Protein AF-A0A8I1XUC1-F1 (afdb_monomer)

Structure (mmCIF, N/CA/C/O backbone):
data_AF-A0A8I1XUC1-F1
#
_entry.id   AF-A0A8I1XUC1-F1
#
loop_
_atom_site.group_PDB
_atom_site.id
_atom_site.type_symbol
_atom_site.label_atom_id
_atom_site.label_alt_id
_atom_site.label_comp_id
_atom_site.label_asym_id
_atom_site.label_entity_id
_atom_site.label_seq_id
_atom_site.pdbx_PDB_ins_code
_atom_site.Cartn_x
_atom_site.Cartn_y
_atom_site.Cartn_z
_atom_site.occupancy
_atom_site.B_iso_or_equiv
_atom_site.auth_seq_id
_atom_site.auth_comp_id
_atom_site.auth_asym_id
_atom_site.auth_atom_id
_atom_site.pdbx_PDB_model_num
ATOM 1 N N . MET A 1 1 ? -15.371 -2.178 10.728 1.00 84.62 1 MET A N 1
ATOM 2 C CA . MET A 1 1 ? -14.731 -0.896 10.384 1.00 84.62 1 MET A CA 1
ATOM 3 C C . MET A 1 1 ? -13.784 -1.242 9.262 1.00 84.62 1 MET A C 1
ATOM 5 O O . MET A 1 1 ? -13.054 -2.223 9.406 1.00 84.62 1 MET A O 1
ATOM 9 N N . SER A 1 2 ? -13.905 -0.558 8.130 1.00 94.50 2 SER A N 1
ATOM 10 C CA . SER A 1 2 ? -13.166 -0.938 6.925 1.00 94.50 2 SER A CA 1
ATOM 11 C C . SER A 1 2 ? -11.699 -0.557 7.101 1.00 94.50 2 SER A C 1
ATOM 13 O O . SER A 1 2 ? -11.406 0.551 7.545 1.00 94.50 2 SER A O 1
ATOM 15 N N . VAL A 1 3 ? -10.778 -1.471 6.809 1.00 95.88 3 VAL A N 1
ATOM 16 C CA . VAL A 1 3 ? -9.341 -1.191 6.758 1.00 95.88 3 VAL A CA 1
ATOM 17 C C . VAL A 1 3 ? -8.905 -1.280 5.306 1.00 95.88 3 VAL A C 1
ATOM 19 O O . VAL A 1 3 ? -9.019 -2.332 4.679 1.00 95.88 3 VAL A O 1
ATOM 22 N N . ILE A 1 4 ? -8.392 -0.172 4.788 1.00 96.31 4 ILE A N 1
ATOM 23 C CA . ILE A 1 4 ? -7.908 -0.025 3.422 1.00 96.31 4 ILE A CA 1
ATOM 24 C C . ILE A 1 4 ? -6.396 0.105 3.487 1.00 96.31 4 ILE A C 1
ATOM 26 O O . ILE A 1 4 ? -5.864 1.139 3.887 1.00 96.31 4 ILE A O 1
ATOM 30 N N . ILE A 1 5 ? -5.693 -0.947 3.088 1.00 96.44 5 ILE A N 1
ATOM 31 C CA . ILE A 1 5 ? -4.242 -0.903 2.925 1.00 96.44 5 ILE A CA 1
ATOM 32 C C . ILE A 1 5 ? -3.939 -0.366 1.536 1.00 96.44 5 ILE A C 1
ATOM 34 O O . ILE A 1 5 ? -4.535 -0.803 0.557 1.00 96.44 5 ILE A O 1
ATOM 38 N N . SER A 1 6 ? -3.003 0.568 1.447 1.00 96.19 6 SER A N 1
ATOM 39 C CA . SER A 1 6 ? -2.622 1.252 0.222 1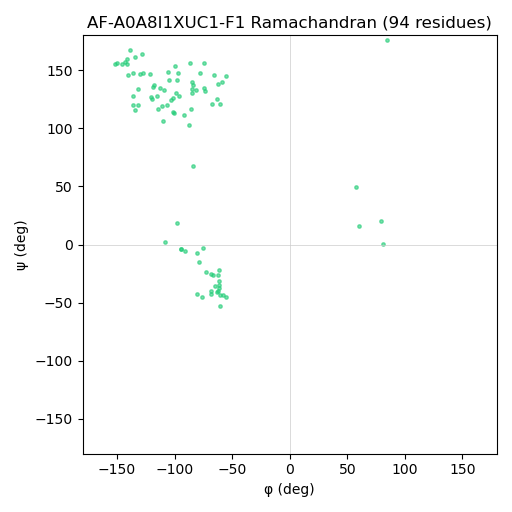.00 96.19 6 SER A CA 1
ATOM 40 C C . SER A 1 6 ? -1.110 1.250 0.059 1.00 96.19 6 SER A C 1
ATOM 42 O O . SER A 1 6 ? -0.384 1.632 0.975 1.00 96.19 6 SER A O 1
ATOM 44 N N . GLN A 1 7 ? -0.649 0.929 -1.146 1.00 95.31 7 GLN A N 1
ATOM 45 C CA . GLN A 1 7 ? 0.762 0.965 -1.504 1.00 95.31 7 GLN A CA 1
ATOM 46 C C . GLN A 1 7 ? 0.951 1.514 -2.919 1.00 95.31 7 GLN A C 1
ATOM 48 O O . GLN A 1 7 ? 0.115 1.302 -3.801 1.00 95.31 7 GLN A O 1
ATOM 53 N N . GLN A 1 8 ? 2.047 2.236 -3.144 1.00 95.06 8 GLN A N 1
ATOM 54 C CA . GLN A 1 8 ? 2.452 2.674 -4.479 1.00 95.06 8 GLN A CA 1
ATOM 55 C C . GLN A 1 8 ? 3.511 1.736 -5.052 1.00 95.06 8 GLN A C 1
ATOM 57 O O . GLN A 1 8 ? 4.403 1.301 -4.331 1.00 95.06 8 GLN A O 1
ATOM 62 N N . ILE A 1 9 ? 3.427 1.465 -6.353 1.00 93.25 9 ILE A N 1
ATOM 63 C CA . ILE A 1 9 ? 4.441 0.725 -7.110 1.00 93.25 9 ILE A CA 1
ATOM 64 C C . ILE A 1 9 ? 4.952 1.644 -8.219 1.00 93.25 9 ILE A C 1
ATOM 66 O O . ILE A 1 9 ? 4.156 2.203 -8.982 1.00 93.25 9 ILE A O 1
ATOM 70 N N . SER A 1 10 ? 6.268 1.816 -8.294 1.00 92.81 10 SER A N 1
ATOM 71 C CA . SER A 1 10 ? 6.959 2.636 -9.293 1.00 92.81 10 SER A CA 1
ATOM 72 C C . SER A 1 10 ? 8.222 1.937 -9.797 1.00 92.81 10 SER A C 1
ATOM 74 O O . SER A 1 10 ? 8.672 0.956 -9.205 1.00 92.81 10 SER A O 1
ATOM 76 N N . ALA A 1 11 ? 8.806 2.439 -10.887 1.00 91.75 11 ALA A N 1
ATOM 77 C CA . ALA A 1 11 ? 10.086 1.961 -11.405 1.00 91.75 11 ALA A CA 1
ATOM 78 C C . ALA A 1 11 ? 11.071 3.120 -11.616 1.00 91.75 11 ALA A C 1
ATOM 80 O O . ALA A 1 11 ? 10.667 4.235 -11.935 1.00 91.75 11 ALA A O 1
ATOM 81 N N . THR A 1 12 ? 12.373 2.882 -11.443 1.00 89.62 12 THR A N 1
ATOM 82 C CA . THR A 1 12 ? 13.404 3.939 -11.494 1.00 89.62 12 THR A CA 1
ATOM 83 C C . THR A 1 12 ? 13.503 4.672 -12.834 1.00 89.62 12 THR A C 1
ATOM 85 O O . THR A 1 12 ? 13.797 5.866 -12.849 1.00 89.62 12 THR A O 1
ATOM 88 N N . GLY A 1 13 ? 13.289 3.975 -13.954 1.00 84.25 13 GLY A N 1
ATOM 89 C CA . GLY A 1 13 ? 13.385 4.542 -15.303 1.00 84.25 13 GLY A CA 1
ATOM 90 C C . GLY A 1 13 ? 12.051 5.029 -15.874 1.00 84.25 13 GLY A C 1
ATOM 91 O O . GLY A 1 13 ? 12.032 5.633 -16.945 1.00 84.25 13 GLY A O 1
ATOM 92 N N . VAL A 1 14 ? 10.944 4.821 -15.156 1.00 85.81 14 VAL A N 1
ATOM 93 C CA . VAL A 1 14 ? 9.587 5.135 -15.617 1.00 85.81 14 VAL A CA 1
ATOM 94 C C . VAL A 1 14 ? 9.001 6.232 -14.728 1.00 85.81 14 VAL A C 1
ATOM 96 O O . VAL A 1 14 ? 8.991 6.131 -13.507 1.00 85.81 14 VAL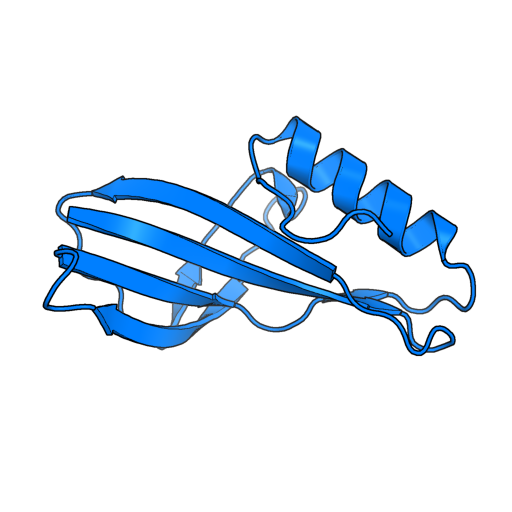 A O 1
ATOM 99 N N . LYS A 1 15 ? 8.486 7.315 -15.324 1.00 83.69 15 LYS A N 1
ATOM 100 C CA . LYS A 1 15 ? 7.876 8.431 -14.562 1.00 83.69 15 LYS A CA 1
ATOM 101 C C . LYS A 1 15 ? 6.483 8.117 -14.012 1.00 83.69 15 LYS A C 1
ATOM 103 O O . LYS A 1 15 ? 5.868 8.959 -13.358 1.00 83.69 15 LYS A O 1
ATOM 108 N N . GLU A 1 16 ? 5.966 6.944 -14.324 1.00 84.00 16 GLU A N 1
ATOM 109 C CA . GLU A 1 16 ? 4.636 6.501 -13.953 1.00 84.00 16 GLU A CA 1
ATOM 110 C C . GLU A 1 16 ? 4.705 5.645 -12.695 1.00 84.00 16 GLU A C 1
ATOM 112 O O . GLU A 1 16 ? 5.669 4.931 -12.429 1.00 84.00 16 GLU A O 1
ATOM 117 N N . TYR A 1 17 ? 3.643 5.739 -11.911 1.00 88.88 17 TYR A N 1
ATOM 118 C CA . TYR A 1 17 ? 3.406 4.879 -10.772 1.00 88.88 17 TYR A CA 1
ATOM 119 C C . TYR A 1 17 ? 1.955 4.427 -10.816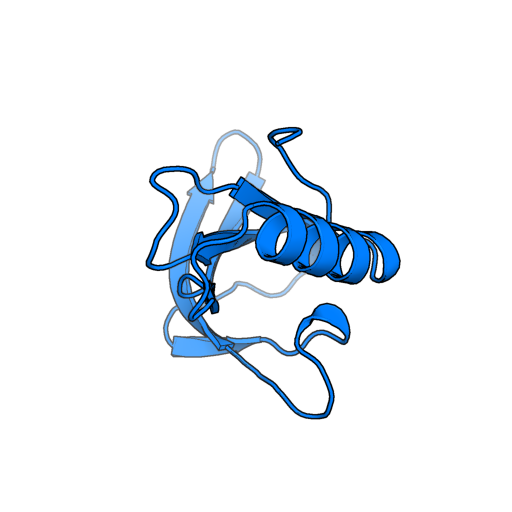 1.00 88.88 17 TYR A C 1
ATOM 121 O O . TYR A 1 17 ? 1.094 5.060 -11.441 1.00 88.88 17 TYR A O 1
ATOM 129 N N . THR A 1 18 ? 1.677 3.355 -10.096 1.00 92.88 18 THR A N 1
ATOM 130 C CA . THR A 1 18 ? 0.314 2.915 -9.824 1.00 92.88 18 THR A CA 1
ATOM 131 C C . THR A 1 18 ? 0.110 2.702 -8.335 1.00 92.88 18 THR A C 1
ATOM 133 O O . THR A 1 18 ? 1.066 2.663 -7.558 1.00 92.88 18 THR A O 1
ATOM 136 N N . LYS A 1 19 ? -1.153 2.623 -7.928 1.00 94.38 19 LYS A N 1
ATOM 137 C CA . LYS A 1 19 ? -1.555 2.416 -6.542 1.00 94.38 19 LYS A CA 1
ATOM 138 C C . LYS A 1 19 ? -2.356 1.128 -6.459 1.00 94.38 19 LYS A C 1
ATOM 140 O O . LYS A 1 19 ? -3.359 0.969 -7.160 1.00 94.38 19 LYS A O 1
ATOM 145 N N . VAL A 1 20 ? -1.911 0.243 -5.580 1.00 95.19 20 VAL A N 1
ATOM 146 C CA . VAL A 1 20 ? -2.603 -0.993 -5.227 1.00 95.19 20 VAL A CA 1
ATOM 147 C C . VAL A 1 20 ? -3.250 -0.831 -3.860 1.00 95.19 20 VAL A C 1
ATOM 149 O O . VAL A 1 20 ? -2.700 -0.168 -2.977 1.00 95.19 20 VAL A O 1
ATOM 152 N N . MET A 1 21 ? -4.448 -1.385 -3.700 1.00 96.44 21 MET A N 1
ATOM 153 C CA . MET A 1 21 ? -5.213 -1.294 -2.462 1.00 96.44 21 MET A CA 1
ATOM 154 C C . MET A 1 21 ? -5.828 -2.638 -2.101 1.00 96.44 21 MET A C 1
ATOM 156 O O . MET A 1 21 ? -6.202 -3.406 -2.982 1.00 96.44 21 MET A O 1
ATOM 160 N N . LYS A 1 22 ? -5.962 -2.917 -0.809 1.00 95.31 22 LYS A N 1
ATOM 161 C CA . LYS A 1 22 ? -6.687 -4.086 -0.316 1.00 95.31 22 LYS A CA 1
ATOM 162 C C . LYS A 1 22 ? -7.563 -3.678 0.845 1.00 95.31 22 LYS A C 1
ATOM 164 O O . LYS A 1 22 ? -7.080 -3.079 1.805 1.00 95.31 22 LYS A O 1
ATOM 169 N N . THR A 1 23 ? -8.835 -4.024 0.738 1.00 95.38 23 THR A N 1
ATOM 170 C CA . THR A 1 23 ? -9.85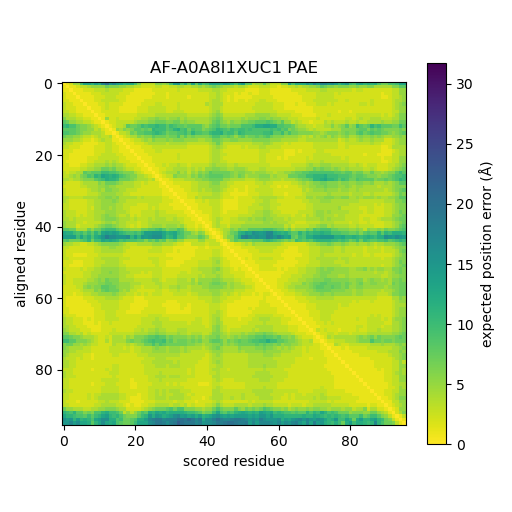7 -3.649 1.708 1.00 95.38 23 THR A CA 1
ATOM 171 C C . THR A 1 23 ? -10.353 -4.887 2.427 1.00 95.38 23 THR A C 1
ATOM 173 O O . THR A 1 23 ? -10.629 -5.911 1.801 1.00 95.38 23 THR A O 1
ATOM 176 N N . PHE A 1 24 ? -10.468 -4.804 3.745 1.00 93.75 24 PHE A N 1
ATOM 177 C CA . PHE A 1 24 ? -11.079 -5.850 4.553 1.00 93.75 24 PHE A CA 1
ATOM 178 C C . PHE A 1 24 ? -11.686 -5.267 5.820 1.00 93.75 24 PHE A C 1
ATOM 180 O O . PHE A 1 24 ? -11.257 -4.235 6.335 1.00 93.75 24 PHE A O 1
ATOM 187 N N . ASP A 1 25 ? -12.672 -5.973 6.355 1.00 93.81 25 ASP A N 1
ATOM 188 C CA . ASP A 1 25 ? -13.247 -5.635 7.643 1.00 93.81 25 ASP A CA 1
ATOM 189 C C . ASP A 1 25 ? -12.388 -6.165 8.783 1.00 93.81 25 ASP A C 1
ATOM 191 O O . ASP A 1 25 ? -12.009 -7.338 8.824 1.00 93.81 25 ASP A O 1
ATOM 195 N N . SER A 1 26 ? -12.127 -5.300 9.759 1.00 88.94 26 SER A N 1
ATOM 196 C CA . SER A 1 26 ? -11.475 -5.691 10.999 1.00 88.94 26 SER A CA 1
ATOM 197 C C . SER A 1 26 ? -12.047 -4.934 12.194 1.00 88.94 26 SER A C 1
ATOM 199 O O . SER A 1 26 ? -12.646 -3.862 12.069 1.00 88.94 26 SER A O 1
ATOM 201 N N . GLN A 1 27 ? -11.880 -5.526 13.376 1.00 87.19 27 GLN A N 1
ATOM 202 C CA . GLN A 1 27 ? -12.106 -4.858 14.664 1.00 87.19 27 GLN A CA 1
ATOM 203 C C . GLN A 1 27 ? -10.812 -4.272 15.241 1.00 87.19 27 GLN A C 1
ATOM 205 O O . GLN A 1 27 ? -10.825 -3.644 16.295 1.00 87.19 27 GLN A O 1
ATOM 210 N N . PHE A 1 28 ? -9.686 -4.512 14.572 1.00 87.94 28 PHE A N 1
ATOM 211 C CA . PHE A 1 28 ? -8.382 -4.026 14.977 1.00 87.94 28 PHE A CA 1
ATOM 212 C C . PHE A 1 28 ? -8.153 -2.589 14.481 1.00 87.94 28 PHE A C 1
ATOM 214 O O . PHE A 1 28 ? -8.450 -2.277 13.329 1.00 87.94 28 PHE A O 1
ATOM 221 N N . THR A 1 29 ? -7.596 -1.731 15.340 1.00 92.06 29 THR A N 1
ATOM 222 C CA . THR A 1 29 ? -7.210 -0.355 14.995 1.00 92.06 29 THR A CA 1
ATOM 223 C C . THR A 1 29 ? -5.749 -0.321 14.538 1.00 92.06 29 THR A C 1
ATOM 225 O O . THR A 1 29 ? -4.871 -0.533 15.378 1.00 92.06 29 THR A O 1
ATOM 228 N N . PRO A 1 30 ? -5.463 -0.045 13.252 1.00 93.94 30 PRO A N 1
ATOM 229 C CA . PRO A 1 30 ? -4.097 0.005 12.744 1.00 93.94 30 PRO A CA 1
ATOM 230 C C . PRO A 1 30 ? -3.290 1.148 13.356 1.00 93.94 30 PRO A C 1
ATOM 232 O O . PRO A 1 30 ? -3.822 2.219 13.647 1.00 93.94 30 PRO A O 1
ATOM 235 N N . LEU A 1 31 ? -1.991 0.908 13.543 1.00 95.25 31 LEU A N 1
ATOM 236 C CA . LEU A 1 31 ? -1.045 1.865 14.111 1.00 95.25 31 LEU A CA 1
ATOM 237 C C . LEU A 1 31 ? 0.202 1.980 13.230 1.00 95.25 31 LEU A C 1
ATOM 239 O O . LEU A 1 31 ? 0.671 0.995 12.656 1.00 95.25 31 LEU A O 1
ATOM 243 N N . VAL A 1 32 ? 0.779 3.180 13.193 1.00 96.62 32 VAL A N 1
ATOM 244 C CA . VAL A 1 32 ? 2.080 3.437 12.560 1.00 96.62 32 VAL A CA 1
ATOM 245 C C . VAL A 1 32 ? 3.170 2.576 13.209 1.00 96.62 32 VAL A C 1
ATOM 247 O O . VAL A 1 32 ? 3.185 2.389 14.428 1.00 96.62 32 VAL A O 1
ATOM 250 N N . GLY A 1 33 ? 4.078 2.036 12.391 1.00 92.50 33 GLY A N 1
ATOM 251 C CA . GLY A 1 33 ? 5.174 1.162 12.825 1.00 92.50 33 GLY A CA 1
ATOM 252 C C . GLY A 1 33 ? 4.784 -0.301 13.062 1.00 92.50 33 GLY A C 1
ATOM 253 O O . GLY A 1 33 ? 5.632 -1.109 13.441 1.00 92.50 33 GLY A O 1
ATOM 254 N N . GLN A 1 34 ? 3.519 -0.674 12.851 1.00 95.44 34 GLN A N 1
ATOM 255 C CA . GLN A 1 34 ? 3.136 -2.084 12.813 1.00 95.44 34 GLN A CA 1
ATOM 256 C C . GLN A 1 34 ? 3.581 -2.750 11.521 1.00 95.44 34 GLN A C 1
ATOM 258 O O . GLN A 1 34 ? 3.735 -2.097 10.498 1.00 95.44 34 GLN A O 1
ATOM 263 N N . LYS A 1 35 ? 3.732 -4.074 11.557 1.00 95.25 35 LYS A N 1
ATOM 264 C CA . LYS A 1 35 ? 4.102 -4.866 10.385 1.00 95.25 35 LYS A CA 1
ATOM 265 C C . LYS A 1 35 ? 2.878 -5.502 9.757 1.00 95.25 35 LYS A C 1
ATOM 267 O O . LYS A 1 35 ? 2.115 -6.185 10.441 1.00 95.25 35 LYS A O 1
ATOM 272 N N . ILE A 1 36 ? 2.746 -5.335 8.450 1.00 93.25 36 ILE A N 1
ATOM 273 C CA . ILE A 1 36 ? 1.731 -5.986 7.631 1.00 93.25 36 ILE A CA 1
ATOM 274 C C . ILE A 1 36 ? 2.406 -7.032 6.762 1.00 93.25 36 ILE A C 1
ATOM 276 O O . ILE A 1 36 ? 3.420 -6.766 6.121 1.00 93.25 36 ILE A O 1
ATOM 280 N N . ARG A 1 37 ? 1.817 -8.226 6.735 1.00 9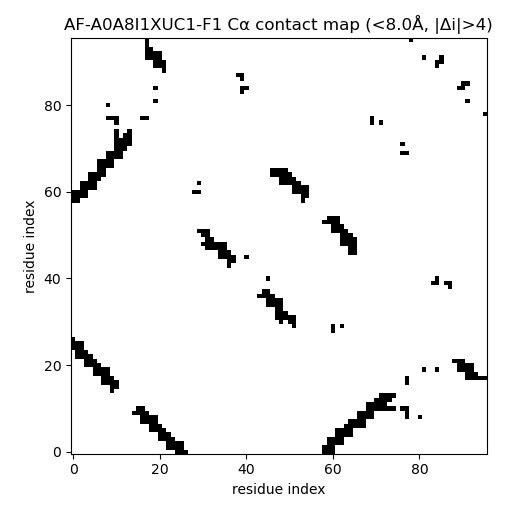3.38 37 ARG A N 1
ATOM 281 C CA . ARG A 1 37 ? 2.220 -9.333 5.872 1.00 93.38 37 ARG A CA 1
ATOM 282 C C . ARG A 1 37 ? 1.059 -9.696 4.960 1.00 93.38 37 ARG A C 1
ATOM 284 O O . ARG A 1 37 ? -0.063 -9.846 5.432 1.00 93.38 37 ARG A O 1
ATOM 291 N N . ASP A 1 38 ? 1.364 -9.908 3.691 1.00 92.38 38 ASP A N 1
ATOM 292 C CA . ASP A 1 38 ? 0.432 -10.402 2.685 1.00 92.38 38 ASP A CA 1
ATOM 293 C C . ASP A 1 38 ? 1.192 -11.297 1.697 1.00 92.38 38 ASP A C 1
ATOM 295 O O . ASP A 1 38 ? 2.409 -11.171 1.553 1.00 92.38 38 ASP A O 1
ATOM 299 N N . THR A 1 39 ? 0.498 -12.220 1.033 1.00 90.12 39 THR A N 1
ATOM 300 C CA . THR A 1 39 ? 1.119 -13.110 0.039 1.00 90.12 39 THR A CA 1
ATOM 301 C C . THR A 1 39 ? 1.565 -12.358 -1.211 1.00 90.12 39 THR A C 1
ATOM 303 O O . THR A 1 39 ? 2.533 -12.778 -1.838 1.00 90.12 39 THR A O 1
ATOM 306 N N . ALA A 1 40 ? 0.943 -11.212 -1.519 1.00 90.62 40 ALA A N 1
ATOM 307 C CA . ALA A 1 40 ? 1.352 -10.337 -2.619 1.00 90.62 40 ALA A CA 1
ATOM 308 C C . ALA A 1 40 ? 2.775 -9.782 -2.473 1.00 90.62 40 ALA A C 1
ATOM 310 O O . ALA A 1 40 ? 3.389 -9.389 -3.460 1.00 90.62 40 ALA A O 1
ATOM 311 N N . PHE A 1 41 ? 3.307 -9.742 -1.250 1.00 89.38 41 PHE A N 1
ATOM 312 C CA . PHE A 1 41 ? 4.650 -9.227 -0.990 1.00 89.38 41 PHE A CA 1
ATOM 313 C C . PHE A 1 41 ? 5.734 -10.272 -1.298 1.00 89.38 41 PHE A C 1
ATOM 315 O O . PHE A 1 41 ? 6.917 -9.960 -1.258 1.00 89.38 41 PHE A O 1
ATOM 322 N N . GLY A 1 42 ? 5.360 -11.515 -1.608 1.00 82.56 42 GLY A N 1
ATOM 323 C CA . GLY A 1 42 ? 6.288 -12.633 -1.741 1.00 82.56 42 GLY A CA 1
ATOM 324 C C . GLY A 1 42 ? 6.611 -13.310 -0.404 1.00 82.56 42 GLY A C 1
ATOM 325 O O . GLY A 1 42 ? 6.150 -12.912 0.672 1.00 82.56 42 GLY A O 1
ATOM 326 N N . ASP A 1 43 ? 7.393 -14.388 -0.469 1.00 76.75 43 ASP A N 1
ATOM 327 C CA . ASP A 1 43 ? 7.615 -15.269 0.678 1.00 76.75 43 ASP A CA 1
ATOM 328 C C . ASP A 1 43 ? 8.262 -14.549 1.870 1.00 76.75 43 ASP A C 1
ATOM 330 O O . ASP A 1 43 ? 9.373 -14.029 1.801 1.00 76.75 43 ASP A O 1
ATOM 334 N N . MET A 1 44 ? 7.547 -14.573 3.000 1.00 65.44 44 MET A N 1
ATOM 335 C CA . MET A 1 44 ? 7.952 -14.007 4.297 1.00 65.44 44 MET A CA 1
ATOM 336 C C . MET A 1 44 ? 8.234 -12.496 4.307 1.00 65.44 44 MET A C 1
ATOM 338 O O . MET A 1 44 ? 8.798 -11.998 5.284 1.00 65.44 44 MET A O 1
ATOM 342 N N . GLN A 1 45 ? 7.806 -11.756 3.284 1.00 86.44 45 GLN A N 1
ATOM 343 C CA . GLN A 1 45 ? 7.943 -10.305 3.282 1.00 86.44 45 GLN A CA 1
ATOM 344 C C . GLN A 1 45 ? 6.873 -9.638 4.149 1.00 86.44 45 GLN A C 1
ATOM 346 O O . GLN A 1 45 ? 5.744 -10.116 4.296 1.00 86.44 45 GLN A O 1
ATOM 351 N N . TYR A 1 46 ? 7.260 -8.522 4.752 1.00 93.62 46 TYR A N 1
ATOM 352 C CA . TYR A 1 46 ? 6.375 -7.639 5.490 1.00 93.62 46 TYR A CA 1
ATOM 353 C C . TYR A 1 46 ? 6.771 -6.193 5.215 1.00 93.62 46 TYR A C 1
ATOM 355 O O . TYR A 1 46 ? 7.932 -5.906 4.923 1.00 93.62 46 TYR A O 1
ATOM 363 N N . TYR A 1 47 ? 5.813 -5.291 5.381 1.00 94.88 47 TYR A N 1
ATOM 364 C CA . TYR A 1 47 ? 6.045 -3.855 5.347 1.00 94.88 47 TYR A CA 1
ATOM 365 C C . TYR A 1 47 ? 5.679 -3.236 6.688 1.00 94.88 47 TYR A C 1
ATOM 367 O O . TYR A 1 47 ? 4.661 -3.592 7.285 1.00 94.88 47 TYR A O 1
ATOM 375 N N . ASP A 1 48 ? 6.520 -2.322 7.161 1.00 96.31 48 ASP A N 1
ATOM 376 C CA . ASP A 1 48 ? 6.182 -1.453 8.280 1.00 96.31 48 ASP A CA 1
ATOM 377 C C . ASP A 1 48 ? 5.195 -0.379 7.794 1.00 96.31 48 ASP A C 1
ATOM 379 O O . ASP A 1 48 ? 5.368 0.200 6.722 1.00 96.31 48 ASP A O 1
ATOM 383 N N . VAL A 1 49 ? 4.136 -0.136 8.563 1.00 97.00 49 VAL A N 1
ATOM 384 C CA . VAL A 1 49 ? 3.137 0.898 8.277 1.00 97.00 49 VAL A CA 1
ATOM 385 C C . VAL A 1 49 ? 3.783 2.271 8.432 1.00 97.00 49 VAL A C 1
ATOM 387 O O . VAL A 1 49 ? 4.247 2.607 9.525 1.00 97.00 49 VAL A O 1
ATOM 390 N N . GLU A 1 50 ? 3.772 3.063 7.360 1.00 97.12 50 GLU A N 1
ATOM 391 C CA . GLU A 1 50 ? 4.309 4.428 7.348 1.00 97.12 50 GLU A CA 1
ATOM 392 C C . GLU A 1 50 ? 3.329 5.431 7.948 1.00 97.12 50 GLU A C 1
ATOM 394 O O . GLU A 1 50 ? 3.737 6.291 8.727 1.00 97.12 50 GLU A O 1
ATOM 399 N N . ASP A 1 51 ? 2.045 5.314 7.606 1.00 97.38 51 ASP A N 1
ATOM 400 C CA . ASP A 1 51 ? 1.022 6.254 8.060 1.00 97.38 51 ASP A CA 1
ATOM 401 C C . ASP A 1 51 ? -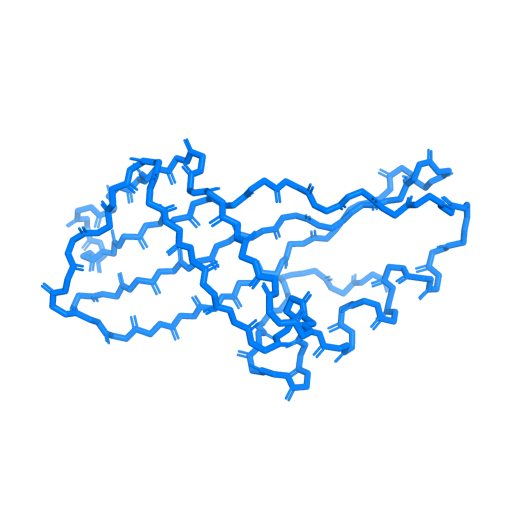0.357 5.594 8.191 1.00 97.38 51 ASP A C 1
ATOM 403 O O . ASP A 1 51 ? -0.648 4.578 7.550 1.00 97.38 51 ASP A O 1
ATOM 407 N N . VAL A 1 52 ? -1.211 6.181 9.030 1.00 96.81 52 VAL A N 1
ATOM 408 C CA . VAL A 1 52 ? -2.603 5.764 9.225 1.00 96.81 52 VAL A CA 1
ATOM 409 C C . VAL A 1 52 ? -3.507 6.993 9.276 1.00 96.81 52 VAL A C 1
ATOM 411 O O . VAL A 1 52 ? -3.407 7.812 10.187 1.00 96.81 52 VAL A O 1
ATOM 414 N N . PHE A 1 53 ? -4.463 7.072 8.352 1.00 95.31 53 PHE A N 1
ATOM 415 C CA . PHE A 1 53 ? -5.531 8.070 8.363 1.00 95.31 53 PHE A CA 1
ATOM 416 C C . PHE A 1 53 ? -6.852 7.433 8.784 1.00 95.31 53 PHE A C 1
ATOM 418 O O . PHE A 1 53 ? -7.116 6.266 8.500 1.00 95.31 53 PHE A O 1
ATOM 425 N N . ILE A 1 54 ? -7.697 8.211 9.453 1.00 94.88 54 ILE A N 1
ATOM 426 C CA . ILE A 1 54 ? -9.043 7.788 9.835 1.00 94.88 54 ILE A CA 1
ATOM 427 C C . ILE A 1 54 ? -10.026 8.665 9.073 1.00 94.88 54 ILE A C 1
ATOM 429 O O . ILE A 1 54 ? -10.064 9.876 9.298 1.00 94.88 54 ILE A O 1
ATOM 433 N N . ASP A 1 55 ? -10.823 8.057 8.200 1.00 94.31 55 ASP A N 1
ATOM 434 C CA . ASP A 1 55 ? -11.993 8.718 7.638 1.00 94.31 55 ASP A CA 1
ATOM 435 C C . ASP A 1 55 ? -13.175 8.488 8.583 1.00 94.31 55 ASP A C 1
ATOM 437 O O . ASP A 1 55 ? -13.749 7.400 8.663 1.00 94.31 55 ASP A O 1
ATOM 441 N N . LEU A 1 56 ? -13.509 9.521 9.357 1.00 91.88 56 LEU A N 1
ATOM 442 C CA . LEU A 1 56 ? -14.605 9.465 10.322 1.00 9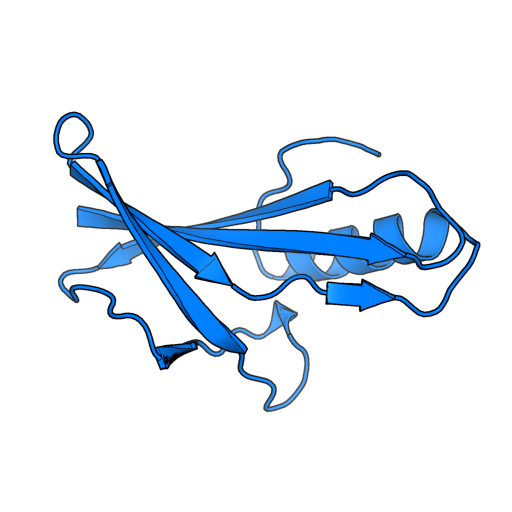1.88 56 LEU A CA 1
ATOM 443 C C . LEU A 1 56 ? -15.985 9.479 9.657 1.00 91.88 56 LEU A C 1
ATOM 445 O O . LEU A 1 56 ? -16.945 9.042 10.287 1.00 91.88 56 LEU A O 1
ATOM 449 N N . ALA A 1 57 ? -16.100 10.005 8.434 1.00 95.00 57 ALA A N 1
ATOM 450 C CA . ALA A 1 57 ? -17.376 10.075 7.731 1.00 95.00 57 ALA A CA 1
ATOM 451 C C . ALA A 1 57 ? -17.760 8.698 7.183 1.00 95.00 57 ALA A C 1
ATOM 453 O O . ALA A 1 57 ? -18.887 8.250 7.388 1.00 95.00 57 ALA A O 1
ATOM 454 N N . GLU A 1 58 ? -16.796 8.012 6.572 1.00 93.50 58 GLU A N 1
ATOM 455 C CA . GLU A 1 58 ? -16.994 6.689 5.969 1.00 93.50 58 GLU A CA 1
ATOM 456 C C . GLU A 1 58 ? -16.697 5.531 6.944 1.00 93.50 58 GLU A C 1
ATOM 458 O O . GLU A 1 58 ? -16.962 4.366 6.650 1.00 93.50 58 GLU A O 1
ATOM 463 N N . ASN A 1 59 ? -16.204 5.840 8.151 1.00 92.88 59 ASN A N 1
ATOM 464 C CA . ASN A 1 59 ? -15.809 4.865 9.173 1.00 92.88 59 ASN A CA 1
ATOM 465 C C . ASN A 1 59 ? -14.732 3.886 8.660 1.00 92.88 59 ASN A C 1
ATOM 467 O O . ASN A 1 59 ? -14.839 2.658 8.803 1.00 92.88 59 ASN A O 1
ATOM 471 N N . GLU A 1 60 ? -13.682 4.456 8.067 1.00 95.25 60 GLU A N 1
ATOM 472 C CA . GLU A 1 60 ? -12.581 3.730 7.436 1.00 95.25 60 GLU A CA 1
ATOM 473 C C . GLU A 1 60 ? -11.232 4.072 8.070 1.00 95.25 60 GLU A C 1
ATOM 475 O O . GLU A 1 60 ? -10.959 5.207 8.467 1.00 95.25 60 GLU A O 1
ATOM 480 N N . TYR A 1 61 ? -10.350 3.079 8.106 1.00 96.38 61 TYR A N 1
ATOM 481 C CA . TYR A 1 61 ? -8.929 3.261 8.346 1.00 96.38 61 TYR A CA 1
ATOM 482 C C . TYR A 1 61 ? -8.170 3.138 7.031 1.00 96.38 61 TYR A C 1
ATOM 484 O O . TYR A 1 61 ? -8.219 2.100 6.379 1.00 96.38 61 TYR A O 1
ATOM 492 N N . TRP A 1 62 ? -7.400 4.160 6.689 1.00 96.44 62 TRP A N 1
ATOM 493 C CA . TRP A 1 62 ? -6.485 4.161 5.557 1.00 96.44 62 TRP A CA 1
ATOM 494 C C . TRP A 1 62 ? -5.070 3.914 6.054 1.00 96.44 62 TRP A C 1
ATOM 496 O O . TRP A 1 62 ? -4.502 4.742 6.756 1.00 96.44 62 TRP A O 1
ATOM 506 N N . VAL A 1 63 ? -4.500 2.775 5.686 1.00 97.31 63 VAL A N 1
ATOM 507 C CA . VAL A 1 63 ? -3.166 2.340 6.095 1.00 97.31 63 VAL A CA 1
ATOM 508 C C . VAL A 1 63 ? -2.216 2.475 4.915 1.00 97.31 63 VAL A C 1
ATOM 510 O O . VAL A 1 63 ? -2.432 1.858 3.871 1.00 97.31 63 VAL A O 1
ATOM 513 N N . ILE A 1 64 ? -1.165 3.275 5.068 1.00 97.44 64 ILE A N 1
ATOM 514 C CA . ILE A 1 64 ? -0.189 3.537 4.011 1.00 97.44 64 ILE A CA 1
ATOM 515 C C . ILE A 1 64 ? 1.071 2.711 4.251 1.00 97.44 64 ILE A C 1
ATOM 517 O O . ILE A 1 64 ? 1.672 2.754 5.326 1.00 97.44 64 ILE A O 1
ATOM 521 N N . LEU A 1 65 ? 1.452 1.949 3.230 1.00 96.88 65 LEU A N 1
ATOM 522 C CA . LEU A 1 65 ? 2.699 1.197 3.171 1.00 96.88 65 LEU A CA 1
ATOM 523 C C . LEU A 1 65 ? 3.748 1.947 2.336 1.00 96.88 65 LEU A C 1
ATOM 525 O O . LEU A 1 65 ? 3.369 2.663 1.401 1.00 96.88 65 LEU A O 1
ATOM 529 N N . PRO A 1 66 ? 5.048 1.718 2.604 1.00 95.50 66 PRO A N 1
ATOM 530 C CA . PRO A 1 66 ? 6.138 2.272 1.811 1.00 95.50 66 PRO A CA 1
ATOM 531 C C . PRO A 1 66 ? 6.001 1.898 0.340 1.00 95.50 66 PRO A C 1
ATOM 533 O O . PRO A 1 66 ? 5.583 0.788 -0.006 1.00 95.50 66 PRO A O 1
ATOM 536 N N . ALA A 1 67 ? 6.401 2.819 -0.532 1.00 93.56 67 ALA A N 1
ATOM 537 C CA . ALA A 1 67 ? 6.400 2.579 -1.966 1.00 93.56 67 ALA A CA 1
ATOM 538 C C . ALA A 1 67 ? 7.354 1.435 -2.347 1.00 93.56 67 ALA A C 1
ATOM 540 O O . ALA A 1 67 ? 8.487 1.351 -1.869 1.00 93.56 67 ALA A O 1
ATOM 541 N N . VAL A 1 68 ? 6.907 0.582 -3.266 1.00 93.12 68 VAL A N 1
ATOM 542 C CA . VAL A 1 68 ? 7.743 -0.425 -3.916 1.00 93.12 68 VAL A CA 1
ATOM 543 C C . VAL A 1 68 ? 8.427 0.226 -5.107 1.00 93.12 68 VAL A C 1
ATOM 545 O O . VAL A 1 68 ? 7.760 0.646 -6.054 1.00 93.12 68 VAL A O 1
ATOM 548 N N . LEU A 1 69 ? 9.756 0.296 -5.060 1.00 93.00 69 LEU A N 1
ATOM 549 C CA . LEU A 1 69 ? 10.576 0.777 -6.165 1.00 93.00 69 LEU A CA 1
ATOM 550 C C . LEU A 1 69 ? 11.192 -0.405 -6.914 1.00 93.00 69 LEU A C 1
ATOM 552 O O . LEU A 1 69 ? 12.051 -1.108 -6.384 1.00 93.00 69 LEU A O 1
ATOM 556 N N . LEU A 1 70 ? 10.779 -0.593 -8.162 1.00 91.44 70 LEU A N 1
ATOM 557 C CA . LEU A 1 70 ? 11.370 -1.556 -9.081 1.00 91.44 70 LEU A CA 1
ATOM 558 C C . LEU A 1 70 ? 12.590 -0.928 -9.767 1.00 91.44 70 LEU A C 1
ATOM 560 O O . LEU A 1 70 ? 12.532 0.183 -10.301 1.00 91.44 70 LEU A O 1
ATOM 564 N N . HIS A 1 71 ? 13.714 -1.638 -9.772 1.00 91.19 71 HIS A N 1
ATOM 565 C CA . HIS A 1 71 ? 14.931 -1.199 -10.456 1.00 91.19 71 HIS A CA 1
ATOM 566 C C . HIS A 1 71 ? 14.892 -1.580 -11.938 1.00 91.19 71 HIS A C 1
ATOM 568 O O . HIS A 1 71 ? 15.652 -2.433 -12.388 1.00 91.19 71 HIS A O 1
ATOM 574 N N . SER A 1 72 ? 13.976 -0.948 -12.668 1.00 88.81 72 SER A N 1
ATOM 575 C CA . SER A 1 72 ? 13.748 -1.166 -14.095 1.00 88.81 72 SER A CA 1
ATOM 576 C C . SER A 1 72 ? 13.433 0.145 -14.817 1.00 88.81 72 SER A C 1
ATOM 578 O O . SER A 1 72 ? 13.056 1.144 -14.190 1.00 88.81 72 SER A O 1
ATOM 580 N N . ASP A 1 73 ? 13.627 0.147 -16.130 1.00 90.56 73 ASP A N 1
ATOM 581 C CA . ASP A 1 73 ? 13.185 1.162 -17.082 1.00 90.56 73 ASP A CA 1
ATOM 582 C C . ASP A 1 73 ? 12.035 0.682 -17.986 1.00 90.56 73 ASP A C 1
ATOM 584 O O . ASP A 1 73 ? 11.547 1.462 -18.806 1.00 90.56 73 ASP A O 1
ATOM 588 N N . ASP A 1 74 ? 11.553 -0.549 -17.789 1.00 89.25 74 ASP A N 1
ATOM 589 C CA . ASP A 1 74 ? 10.413 -1.118 -18.503 1.00 89.25 74 ASP A CA 1
ATOM 590 C C . ASP A 1 74 ? 9.111 -0.962 -17.698 1.00 89.25 74 ASP A C 1
ATOM 592 O O . ASP A 1 74 ? 9.001 -1.350 -16.532 1.00 89.25 74 ASP A O 1
ATOM 596 N N . ILE A 1 75 ? 8.085 -0.396 -18.337 1.00 88.75 75 ILE A N 1
ATOM 597 C CA . ILE A 1 75 ? 6.741 -0.277 -17.760 1.00 88.75 75 ILE A CA 1
ATOM 598 C C . ILE A 1 75 ? 6.077 -1.648 -17.566 1.00 88.75 75 ILE A C 1
ATOM 600 O O . ILE A 1 75 ? 5.224 -1.794 -16.684 1.00 88.75 75 ILE A O 1
ATOM 604 N N . GLU A 1 76 ? 6.457 -2.659 -18.357 1.00 90.94 76 GLU A N 1
ATOM 605 C CA . GLU A 1 76 ? 5.917 -4.014 -18.220 1.00 90.94 76 GLU A CA 1
ATOM 606 C C . GLU A 1 76 ? 6.233 -4.622 -16.851 1.00 90.94 76 GLU A C 1
ATOM 608 O O . GLU A 1 76 ? 5.375 -5.304 -16.298 1.00 90.94 76 GLU A O 1
ATOM 613 N N . ASP A 1 77 ? 7.359 -4.277 -16.222 1.00 90.50 77 ASP A N 1
ATOM 614 C CA . ASP A 1 77 ? 7.673 -4.758 -14.871 1.00 90.50 77 ASP A CA 1
ATOM 615 C C . ASP A 1 77 ? 6.686 -4.222 -13.824 1.00 90.50 77 ASP A C 1
ATOM 617 O O . ASP A 1 77 ? 6.290 -4.934 -12.897 1.00 90.50 77 ASP A O 1
ATOM 621 N N . ILE A 1 78 ? 6.213 -2.979 -13.988 1.00 91.06 78 ILE A N 1
ATOM 622 C CA . ILE A 1 78 ? 5.152 -2.436 -13.129 1.00 91.06 78 ILE A CA 1
ATOM 623 C C . ILE A 1 78 ? 3.836 -3.176 -13.404 1.00 91.06 78 ILE A C 1
ATOM 625 O O . ILE A 1 78 ? 3.094 -3.494 -12.471 1.00 91.06 78 ILE A O 1
ATOM 629 N N . ARG A 1 79 ? 3.531 -3.478 -14.674 1.00 91.88 79 ARG A N 1
ATOM 630 C CA . ARG A 1 79 ? 2.327 -4.239 -15.047 1.00 91.88 79 ARG A CA 1
ATOM 631 C C . ARG A 1 79 ? 2.358 -5.656 -14.477 1.00 91.88 79 ARG A C 1
ATOM 633 O O . ARG A 1 79 ? 1.326 -6.110 -13.981 1.00 91.88 79 ARG A O 1
ATOM 640 N N . ASP A 1 80 ? 3.504 -6.323 -14.491 1.00 91.94 80 ASP A N 1
ATOM 641 C CA . ASP A 1 80 ? 3.682 -7.661 -13.932 1.00 91.94 80 ASP A CA 1
ATOM 642 C C . ASP A 1 80 ? 3.575 -7.661 -12.407 1.00 91.94 80 ASP A C 1
ATOM 644 O 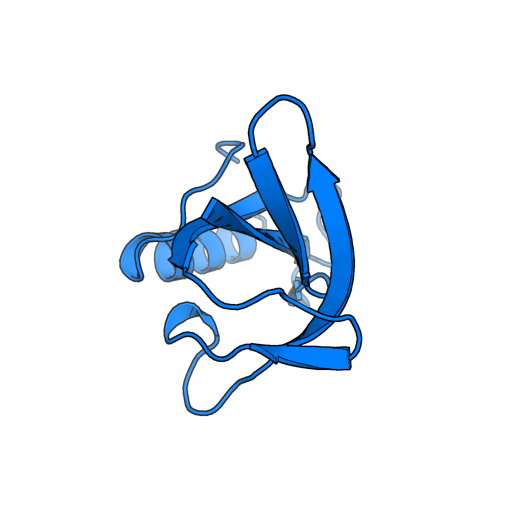O . ASP A 1 80 ? 2.826 -8.469 -11.854 1.00 91.94 80 ASP A O 1
ATOM 648 N N . ALA A 1 81 ? 4.178 -6.684 -11.724 1.00 91.44 81 ALA A N 1
ATOM 649 C CA . ALA A 1 81 ? 3.973 -6.502 -10.288 1.00 91.44 81 ALA A CA 1
ATOM 650 C C . ALA A 1 81 ? 2.485 -6.288 -9.948 1.00 91.44 81 ALA A C 1
ATOM 652 O O . ALA A 1 81 ? 1.949 -6.912 -9.034 1.00 91.44 81 ALA A O 1
ATOM 653 N N . VAL A 1 82 ? 1.764 -5.465 -10.717 1.00 92.19 82 VAL A N 1
ATOM 654 C CA . VAL A 1 82 ? 0.315 -5.274 -10.528 1.00 92.19 82 VAL A CA 1
ATOM 655 C C . VAL A 1 82 ? -0.470 -6.565 -10.758 1.00 92.19 82 VAL A C 1
ATOM 657 O O . VAL A 1 82 ? -1.432 -6.821 -10.032 1.00 92.19 82 VAL A O 1
ATOM 660 N N . ARG A 1 83 ? -0.108 -7.368 -11.767 1.00 92.88 83 ARG A N 1
ATOM 661 C CA . ARG A 1 83 ? -0.753 -8.666 -12.028 1.00 92.88 83 ARG A CA 1
ATOM 662 C C . ARG A 1 83 ? -0.587 -9.602 -10.836 1.00 92.88 83 ARG A C 1
ATOM 664 O O . ARG A 1 83 ? -1.578 -10.209 -10.431 1.00 92.88 83 ARG A O 1
ATOM 671 N N . GLU A 1 84 ? 0.605 -9.649 -10.247 1.00 92.31 84 GLU A N 1
ATOM 672 C CA . GLU A 1 84 ? 0.868 -10.439 -9.044 1.00 92.31 84 GLU A CA 1
ATOM 673 C C . GLU A 1 84 ? -0.021 -9.977 -7.883 1.00 92.31 84 GLU A C 1
ATOM 675 O O . GLU A 1 84 ? -0.798 -10.768 -7.353 1.00 92.31 84 GLU A O 1
ATOM 680 N N . TYR A 1 85 ? -0.022 -8.681 -7.558 1.00 94.06 85 TYR A N 1
ATOM 681 C CA . TYR A 1 85 ? -0.873 -8.118 -6.500 1.00 94.06 85 TYR A CA 1
ATOM 682 C C . TYR A 1 85 ? -2.362 -8.431 -6.719 1.00 94.06 85 TYR A C 1
ATOM 684 O O . TYR A 1 85 ? -3.054 -8.876 -5.798 1.00 94.06 85 TYR A O 1
ATOM 692 N N . ARG A 1 86 ? -2.858 -8.272 -7.953 1.00 93.50 86 ARG A N 1
ATOM 693 C CA . ARG A 1 86 ? -4.240 -8.618 -8.321 1.00 93.50 86 ARG A CA 1
ATOM 694 C C . ARG A 1 86 ? -4.549 -10.098 -8.128 1.00 93.50 86 ARG A C 1
ATOM 696 O O . ARG A 1 86 ? -5.647 -10.427 -7.684 1.00 93.50 86 ARG A O 1
ATOM 703 N N . SER A 1 87 ? -3.597 -10.983 -8.421 1.00 93.56 87 SER A N 1
ATOM 704 C CA . SER A 1 87 ? -3.760 -12.427 -8.209 1.00 93.56 87 SER A CA 1
ATOM 705 C C . SER A 1 87 ? -3.972 -12.785 -6.727 1.00 93.56 87 SER A C 1
ATOM 707 O O . SER A 1 87 ? -4.672 -13.749 -6.422 1.00 93.56 87 SER A O 1
ATOM 709 N N . HIS A 1 88 ? -3.477 -11.941 -5.810 1.00 92.50 88 HIS A N 1
ATOM 710 C CA . HIS A 1 88 ? -3.643 -12.050 -4.352 1.00 92.50 88 HIS A CA 1
ATOM 711 C C . HIS A 1 88 ? -4.768 -11.162 -3.789 1.00 92.50 88 HIS A C 1
ATOM 713 O O . HIS A 1 88 ? -4.821 -10.882 -2.583 1.00 92.50 88 HIS A O 1
ATOM 719 N N . GLY A 1 89 ? -5.682 -10.712 -4.653 1.00 92.94 89 GLY A N 1
ATOM 720 C CA . GLY A 1 89 ? -6.890 -9.987 -4.259 1.00 92.94 89 GLY A CA 1
ATOM 721 C C . GLY A 1 89 ? -6.682 -8.507 -3.939 1.00 92.94 89 GLY A C 1
ATOM 722 O O . GLY A 1 89 ? -7.510 -7.929 -3.240 1.00 92.94 89 GLY A O 1
ATOM 723 N N . TRP A 1 90 ? -5.596 -7.894 -4.414 1.00 95.06 90 TRP A N 1
ATOM 724 C CA . TRP A 1 90 ? -5.443 -6.439 -4.375 1.00 95.06 90 TRP A CA 1
ATOM 725 C C . TRP A 1 90 ? -6.114 -5.786 -5.585 1.00 95.06 90 TRP A C 1
ATOM 727 O O . TRP A 1 90 ? -6.009 -6.245 -6.723 1.00 95.06 90 TRP A O 1
ATOM 737 N N . GLU A 1 91 ? -6.768 -4.659 -5.354 1.00 94.50 91 GLU A N 1
ATOM 738 C CA . GLU A 1 91 ? -7.301 -3.790 -6.391 1.00 94.50 91 GLU A CA 1
ATOM 739 C C . GLU A 1 91 ? -6.234 -2.802 -6.862 1.00 94.50 91 GLU A C 1
ATOM 741 O O . GLU A 1 91 ? -5.294 -2.477 -6.143 1.00 94.50 91 GLU A O 1
ATOM 746 N N . CYS A 1 92 ? -6.371 -2.294 -8.084 1.00 89.00 92 CYS A N 1
ATOM 747 C CA . CYS A 1 92 ? -5.446 -1.312 -8.641 1.00 89.00 92 CYS A CA 1
ATOM 748 C C . CYS A 1 92 ? -6.250 -0.166 -9.247 1.00 89.00 92 CYS A C 1
ATOM 750 O O . CYS A 1 92 ? -7.064 -0.386 -10.146 1.00 89.00 92 CYS A O 1
ATOM 752 N N . THR A 1 93 ? -6.034 1.045 -8.732 1.00 75.38 93 THR A N 1
ATOM 753 C CA . THR A 1 93 ? -6.890 2.212 -9.008 1.00 75.38 93 THR A CA 1
ATOM 754 C C . THR A 1 93 ? -6.624 2.861 -10.356 1.00 75.38 93 THR A C 1
ATOM 756 O O . THR A 1 93 ? -7.456 3.632 -10.834 1.00 75.38 93 THR A O 1
ATOM 759 N N . LYS A 1 94 ? -5.492 2.548 -10.995 1.00 68.38 94 LYS A N 1
ATOM 760 C CA . LYS A 1 94 ? -5.153 3.075 -12.314 1.00 68.38 94 LYS A CA 1
ATOM 761 C C . LYS A 1 94 ? -4.642 1.959 -13.228 1.00 68.38 94 LYS A C 1
ATOM 763 O O . LYS A 1 94 ? -3.588 1.388 -12.942 1.00 68.38 94 LYS A O 1
ATOM 768 N N . PRO A 1 95 ? -5.349 1.643 -14.329 1.00 60.03 95 PRO A N 1
ATOM 769 C CA . PRO A 1 95 ? -4.750 0.856 -15.394 1.00 60.03 95 PRO A CA 1
ATOM 770 C C . PRO A 1 95 ? -3.575 1.648 -15.990 1.00 60.03 95 PRO A C 1
ATOM 772 O O . PRO A 1 95 ? -3.741 2.816 -16.346 1.00 60.03 95 PRO A O 1
ATOM 775 N N . LEU A 1 96 ? -2.399 1.014 -16.013 1.00 62.03 96 LEU A N 1
ATOM 776 C CA . LEU A 1 96 ? -1.163 1.506 -16.631 1.00 62.03 96 LEU A CA 1
ATOM 777 C C . LEU A 1 96 ? -1.142 1.198 -18.125 1.00 62.03 96 LEU A C 1
ATOM 779 O O . LEU A 1 96 ? -1.320 0.009 -18.479 1.00 62.03 96 LEU A O 1
#

Nearest PDB structures (foldseek):
  7evt-assembly1_D  TM=4.414E-01  e=2.605E-01  Homo sapiens
  4bax-assembly1_J  TM=5.055E-01  e=7.419E-01  Streptomyces coelicolor
  6xv2-assembly1_A  TM=4.655E-01  e=2.930E+00  Rice yellow mottle virus
  5irr-assembly1_A  TM=4.507E-01  e=3.806E+00  Chlamydomonas reinhardtii
  6vio-assembly2_B  TM=3.157E-01  e=4.338E+00  Aequorea victoria

Secondary structure (DSSP, 8-state):
-EEEEEEEEEETTEEEEEEEEEEEE-SS---TT-EE--GGG-TT--EE--EEEEETTTTEEEEEPPPEEE--S-HHHHHHHHHHHHHTT-EESS--

Mean predicted aligned error: 3.94 Å

pLDDT: mean 91.17, std 7.02, range [60.03, 97.44]

Radius of gyration: 13.67 Å; Cα contacts (8 Å, |Δi|>4): 202; chains: 1; bounding box: 32×25×34 Å

Sequence (96 aa):
MSVIISQQISATGVKEYTKVMKTFDSQFTPLVGQKIRDTAFGDMQYYDVEDVFIDLAENEYWVILPAVLLHSDDIEDIRDAVREYRSHGWECTKPL

Solvent-accessible surface area (backbone atoms only — not comparable to full-atom values): 5476 Å² total; per-residue (Å²): 82,42,36,34,39,35,32,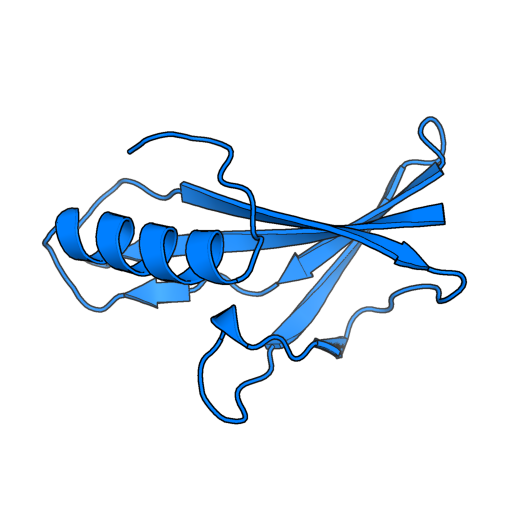40,43,36,31,76,60,38,98,59,67,39,42,40,35,38,76,46,79,42,94,73,82,86,57,62,70,39,78,49,70,50,77,60,65,40,92,90,35,67,44,54,27,69,42,66,48,74,42,79,88,80,47,32,38,40,36,33,40,67,67,45,77,41,95,40,64,56,68,62,59,57,52,50,53,49,50,49,29,40,76,64,67,31,46,64,84,52,92,130

Foldseek 3Di:
DKEKEKEKEEEPQDPDIWMKIDIDDDPDDDDAQDWDDFCLQPDPDIFGFHDWDADPVVRYIYTYTYYHYHHDNDPVVNVVSVVSSVVRPIDIPDDD